Protein AF-A0A3S9P986-F1 (afdb_monomer_lite)

Radius of gyration: 18.21 Å; chains: 1; bounding box: 40×50×43 Å

Sequence (122 aa):
MKNRTISQFINYLNTLIKSDEVLNNFKIEAKDFTRNRVISFVDIIFILIGRVTKTTMVELVQFFSNNGTLKICSPQAFSKAKLKINPAVFQFLNQEILDFYYEKKETRFIKINTNYLLLMEV

Foldseek 3Di:
DPPQDPVNLVVVVLVVQPDPVLVCVWFQDPPAQPDDDPDHSSLLVCLVVPDPPDDPQVSQVVSCVVVVHPDTDDPVRSVVNNVRTHPCSVVVVVVSVCCVVVVPDPPPPPDDPDDDDDDPDD

Secondary structure (DSSP, 8-state):
-----HHHHHHHHHHHHTSHHHHHHHBSSTTTT-S--SS-HHHHHHHHHT--S--HHHHHHHHHHHTT-S-PPPHHHHHHHHTTB-THHHHHHHHHHHHHHHTT--------TT--------

pLDDT: mean 80.85, std 18.39, range [37.09, 97.25]

Structure (mmCIF, N/CA/C/O backbone):
data_AF-A0A3S9P986-F1
#
_entry.id   AF-A0A3S9P986-F1
#
loop_
_atom_site.group_PDB
_atom_site.id
_atom_site.type_symbol
_atom_site.label_atom_id
_atom_site.label_alt_id
_atom_site.label_comp_id
_atom_site.label_asym_id
_atom_site.label_entity_id
_atom_site.label_seq_id
_atom_site.pdbx_PDB_ins_code
_atom_site.Cartn_x
_atom_site.Cartn_y
_atom_site.Cartn_z
_atom_site.occupancy
_atom_site.B_iso_or_equiv
_atom_site.auth_seq_id
_atom_site.auth_comp_id
_atom_site.auth_asym_id
_atom_site.auth_atom_id
_atom_site.pdbx_PDB_model_num
ATOM 1 N N . MET A 1 1 ? 4.447 -11.215 -31.740 1.00 42.59 1 MET A N 1
ATOM 2 C CA . MET A 1 1 ? 4.753 -10.896 -30.326 1.00 42.59 1 MET A CA 1
ATOM 3 C C . MET A 1 1 ? 4.167 -9.528 -29.982 1.00 42.59 1 MET A C 1
ATOM 5 O O . MET A 1 1 ? 4.731 -8.543 -30.425 1.00 42.59 1 MET A O 1
ATOM 9 N N . LYS A 1 2 ? 3.039 -9.428 -29.257 1.00 47.22 2 LYS A N 1
ATOM 10 C CA . LYS A 1 2 ? 2.531 -8.113 -28.809 1.00 47.22 2 LYS A CA 1
ATOM 11 C C . LYS A 1 2 ? 3.561 -7.517 -27.840 1.00 47.22 2 LYS A C 1
ATOM 13 O O . LYS A 1 2 ? 3.816 -8.117 -26.798 1.00 47.22 2 LYS A O 1
ATOM 18 N N . ASN A 1 3 ? 4.201 -6.414 -28.220 1.00 55.75 3 ASN A N 1
ATOM 19 C CA . ASN A 1 3 ? 5.039 -5.630 -27.318 1.00 55.75 3 ASN A CA 1
ATOM 20 C C . ASN A 1 3 ? 4.089 -4.991 -26.306 1.00 55.75 3 ASN A C 1
ATOM 22 O O . ASN A 1 3 ? 3.388 -4.040 -26.650 1.00 55.75 3 ASN A O 1
ATOM 26 N N . ARG A 1 4 ? 3.973 -5.575 -25.108 1.00 67.00 4 ARG A N 1
ATOM 27 C CA . ARG A 1 4 ? 3.171 -4.955 -24.056 1.00 67.00 4 ARG A CA 1
ATOM 28 C C . ARG A 1 4 ? 3.891 -3.676 -23.634 1.00 67.00 4 ARG A C 1
ATOM 30 O O . ARG A 1 4 ? 5.093 -3.701 -23.383 1.00 67.00 4 ARG A O 1
ATOM 37 N N . THR A 1 5 ? 3.190 -2.549 -23.635 1.00 82.88 5 THR A N 1
ATOM 38 C CA . THR A 1 5 ? 3.797 -1.263 -23.273 1.00 82.88 5 THR A CA 1
ATOM 39 C C . THR A 1 5 ? 3.772 -1.076 -21.760 1.00 82.88 5 THR A C 1
ATOM 41 O O . THR A 1 5 ? 2.889 -1.588 -21.074 1.00 82.88 5 THR A O 1
ATOM 44 N N . ILE A 1 6 ? 4.701 -0.276 -21.233 1.00 79.81 6 ILE A N 1
ATOM 45 C CA . ILE A 1 6 ? 4.707 0.124 -19.815 1.00 79.81 6 ILE A CA 1
ATOM 46 C C . ILE A 1 6 ? 3.359 0.751 -19.422 1.00 79.81 6 ILE A C 1
ATOM 48 O O . ILE A 1 6 ? 2.846 0.501 -18.339 1.00 79.81 6 ILE A O 1
ATOM 52 N N . SER A 1 7 ? 2.729 1.503 -20.328 1.00 85.12 7 SER A N 1
ATOM 53 C CA . SER A 1 7 ? 1.398 2.075 -20.095 1.00 85.12 7 SER A CA 1
ATOM 54 C C . SER A 1 7 ? 0.317 1.005 -19.897 1.00 85.12 7 SER A C 1
ATOM 56 O O . SER A 1 7 ? -0.509 1.136 -18.997 1.00 85.12 7 SER A O 1
ATOM 58 N N . GLN A 1 8 ? 0.337 -0.080 -20.679 1.00 85.19 8 GLN A N 1
ATOM 5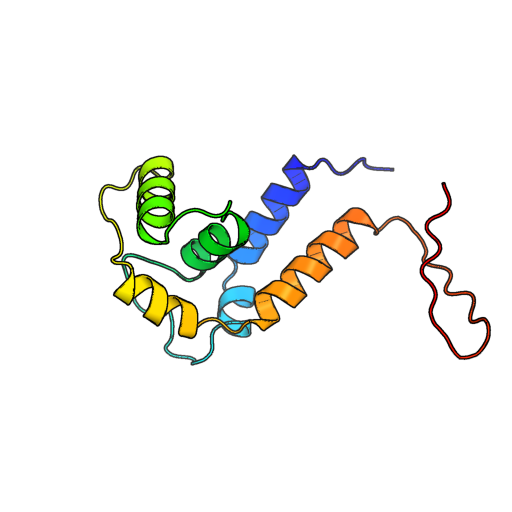9 C CA . GLN A 1 8 ? -0.593 -1.200 -20.492 1.00 85.19 8 GLN A CA 1
ATOM 60 C C . GLN A 1 8 ? -0.385 -1.879 -19.139 1.00 85.19 8 GLN A C 1
ATOM 62 O O . GLN A 1 8 ? -1.364 -2.211 -18.476 1.00 85.19 8 GLN A O 1
ATOM 67 N N . PHE A 1 9 ? 0.868 -2.026 -18.710 1.00 85.19 9 PHE A N 1
ATOM 68 C CA . PHE A 1 9 ? 1.182 -2.581 -17.399 1.00 85.19 9 PHE A CA 1
ATOM 69 C C . PHE A 1 9 ? 0.693 -1.704 -16.249 1.00 85.19 9 PHE A C 1
ATOM 71 O O . PHE A 1 9 ? 0.049 -2.186 -15.324 1.00 85.19 9 PHE A O 1
ATOM 78 N N . ILE A 1 10 ? 0.958 -0.399 -16.326 1.00 85.56 10 ILE A N 1
ATOM 79 C CA . ILE A 1 10 ? 0.506 0.563 -15.320 1.00 85.56 10 ILE A CA 1
ATOM 80 C C . ILE A 1 10 ? -1.023 0.540 -15.226 1.00 85.56 10 ILE A C 1
ATOM 82 O O . ILE A 1 10 ? -1.571 0.538 -14.127 1.00 85.56 10 ILE A O 1
ATOM 86 N N . ASN A 1 11 ? -1.723 0.473 -16.361 1.00 89.69 11 ASN A N 1
ATOM 87 C CA . ASN A 1 11 ? -3.179 0.347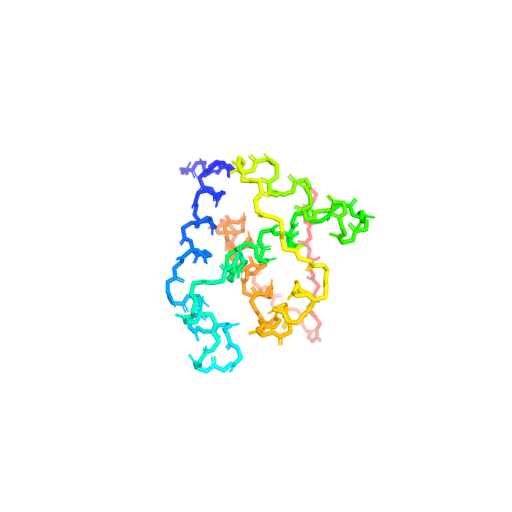 -16.375 1.00 89.69 11 ASN A CA 1
ATOM 88 C C . ASN A 1 11 ? -3.644 -0.964 -15.732 1.00 89.69 11 ASN A C 1
ATOM 90 O O . ASN A 1 11 ? -4.564 -0.934 -14.919 1.00 89.69 11 ASN A O 1
ATOM 94 N N . TYR A 1 12 ? -2.980 -2.081 -16.037 1.00 90.19 12 TYR A N 1
ATOM 95 C CA . TYR A 1 12 ? -3.255 -3.372 -15.413 1.00 90.19 12 TYR A CA 1
ATOM 96 C C . TYR A 1 12 ? -3.088 -3.318 -13.886 1.00 90.19 12 TYR A C 1
ATOM 98 O O . TYR A 1 12 ? -4.045 -3.595 -13.161 1.00 90.19 12 TYR A O 1
ATOM 106 N N . LEU A 1 13 ? -1.936 -2.862 -13.385 1.00 89.88 13 LEU A N 1
ATOM 107 C CA . LEU A 1 13 ? -1.697 -2.717 -11.945 1.00 89.88 13 LEU A CA 1
ATOM 108 C C . LEU A 1 13 ? -2.715 -1.782 -11.285 1.00 89.88 13 LEU A C 1
ATOM 110 O O . LEU A 1 13 ? -3.212 -2.074 -10.200 1.00 89.88 13 LEU A O 1
ATOM 114 N N . ASN A 1 14 ? -3.071 -0.679 -11.949 1.00 91.31 14 ASN A N 1
ATOM 115 C CA . ASN A 1 14 ? -4.093 0.240 -11.455 1.00 91.31 14 ASN A CA 1
ATOM 116 C C . ASN A 1 14 ? -5.457 -0.441 -11.309 1.00 91.31 14 ASN A C 1
ATOM 118 O O . ASN A 1 14 ? -6.147 -0.199 -10.320 1.00 91.31 14 ASN A O 1
ATOM 122 N N . THR A 1 15 ? -5.858 -1.270 -12.277 1.00 93.88 15 THR A N 1
ATOM 123 C CA . THR A 1 15 ? -7.109 -2.036 -12.191 1.00 93.88 15 THR A CA 1
ATOM 124 C C . THR A 1 15 ? -7.044 -3.119 -11.119 1.00 93.88 15 THR A C 1
ATOM 126 O O . THR A 1 15 ? -7.994 -3.271 -10.357 1.00 93.88 15 THR A O 1
ATOM 129 N N . LEU A 1 16 ? -5.902 -3.801 -11.002 1.00 94.38 16 LEU A N 1
ATOM 130 C CA . LEU A 1 16 ? -5.670 -4.868 -10.037 1.00 94.38 16 LEU A CA 1
ATOM 131 C C . LEU A 1 16 ? -5.749 -4.346 -8.596 1.00 94.38 16 LEU A C 1
ATOM 133 O O . LEU A 1 16 ? -6.529 -4.856 -7.798 1.00 94.38 16 LEU A O 1
ATOM 137 N N . ILE A 1 17 ? -5.007 -3.282 -8.272 1.00 93.81 17 ILE A N 1
ATOM 138 C CA . ILE A 1 17 ? -4.955 -2.701 -6.917 1.00 93.81 17 ILE A CA 1
ATOM 139 C C . ILE A 1 17 ? -6.323 -2.152 -6.483 1.00 93.81 17 ILE A C 1
ATOM 141 O O . ILE A 1 17 ? -6.646 -2.175 -5.297 1.00 93.81 17 ILE A O 1
ATOM 145 N N . LYS A 1 18 ? -7.130 -1.660 -7.430 1.00 94.44 18 LYS A N 1
ATOM 146 C CA . LYS A 1 18 ? -8.480 -1.135 -7.171 1.00 94.44 18 LYS A CA 1
ATOM 147 C C . LYS A 1 18 ? -9.554 -2.217 -7.050 1.00 94.44 18 LYS A C 1
ATOM 149 O O . LYS A 1 18 ? -10.693 -1.876 -6.748 1.00 94.44 18 LYS A O 1
ATOM 154 N N . SER A 1 19 ? -9.225 -3.480 -7.311 1.00 95.25 19 SER A N 1
ATOM 155 C CA . SER A 1 19 ? -10.194 -4.571 -7.235 1.00 95.25 19 SER A CA 1
ATOM 156 C C . SER A 1 19 ? -10.561 -4.912 -5.787 1.00 95.25 19 SER A C 1
ATOM 158 O O . SER A 1 19 ? -9.717 -4.901 -4.885 1.00 95.25 19 SER A O 1
ATOM 160 N N . ASP A 1 20 ? -11.825 -5.281 -5.575 1.00 93.81 20 ASP A N 1
ATOM 161 C CA . ASP A 1 20 ? -12.294 -5.772 -4.276 1.00 93.81 20 ASP A CA 1
ATOM 162 C C . ASP A 1 20 ? -11.621 -7.094 -3.888 1.00 93.81 20 ASP A C 1
ATOM 164 O O . ASP A 1 20 ? -11.465 -7.384 -2.704 1.00 93.81 20 ASP A O 1
ATOM 168 N N . GLU A 1 21 ? -11.198 -7.895 -4.867 1.00 94.88 21 GLU A N 1
ATOM 169 C CA . GLU A 1 21 ? -10.467 -9.141 -4.640 1.00 94.88 21 GLU A CA 1
ATOM 170 C C . GLU A 1 21 ? -9.144 -8.879 -3.912 1.00 94.88 21 GLU A C 1
ATOM 172 O O . GLU A 1 21 ? -8.915 -9.416 -2.826 1.00 94.88 21 GLU A O 1
ATOM 177 N N . VAL A 1 22 ? -8.306 -7.9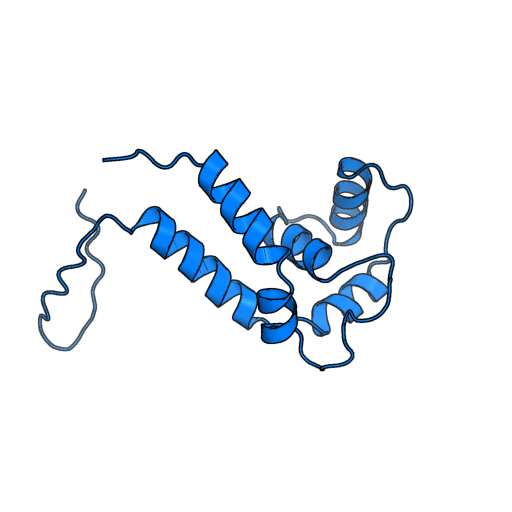85 -4.448 1.00 95.56 22 VAL A N 1
ATOM 178 C CA . VAL A 1 22 ? -7.025 -7.619 -3.823 1.00 95.56 22 VAL A CA 1
ATOM 179 C C . VAL A 1 22 ? -7.259 -6.977 -2.457 1.00 95.56 22 VAL A C 1
ATOM 181 O O . VAL A 1 22 ? -6.589 -7.329 -1.486 1.00 95.56 22 VAL A O 1
ATOM 184 N N . LEU A 1 23 ? -8.249 -6.090 -2.335 1.00 95.44 23 LEU A N 1
ATOM 185 C CA . LEU A 1 23 ? -8.606 -5.507 -1.043 1.00 95.44 23 LEU A CA 1
ATOM 186 C C . LEU A 1 23 ? -8.958 -6.583 -0.005 1.00 95.44 23 LEU A C 1
ATOM 188 O O . LEU A 1 23 ? -8.478 -6.535 1.129 1.00 95.44 23 LEU A O 1
ATOM 192 N N . ASN A 1 24 ? -9.811 -7.540 -0.368 1.00 95.81 24 ASN A N 1
ATOM 193 C CA . ASN A 1 24 ? -10.297 -8.553 0.563 1.00 95.81 24 ASN A CA 1
ATOM 194 C C . ASN A 1 24 ? -9.229 -9.587 0.923 1.00 95.81 24 ASN A C 1
ATOM 196 O O . ASN A 1 24 ? -9.217 -10.043 2.064 1.00 95.81 24 ASN A O 1
ATOM 200 N N . ASN A 1 25 ? -8.312 -9.889 0.002 1.00 96.31 25 ASN A N 1
ATOM 201 C CA . ASN A 1 25 ? -7.196 -10.805 0.236 1.00 96.31 25 ASN A CA 1
ATOM 202 C C . ASN A 1 25 ? -6.084 -10.181 1.095 1.00 96.31 25 ASN A C 1
ATOM 204 O O . ASN A 1 25 ? -5.359 -10.902 1.783 1.00 96.31 25 ASN A O 1
ATOM 208 N N . PHE A 1 26 ? -5.936 -8.849 1.070 1.00 97.25 26 PHE A N 1
ATOM 209 C CA . PHE A 1 26 ? -4.796 -8.163 1.689 1.00 97.25 26 PHE A CA 1
ATOM 210 C C . PHE A 1 26 ? -5.142 -7.117 2.756 1.00 97.25 26 PHE A C 1
ATOM 212 O O . PHE A 1 26 ? -4.251 -6.417 3.247 1.00 97.25 26 PHE A O 1
ATOM 219 N N . LYS A 1 27 ? -6.397 -7.018 3.188 1.00 96.00 27 LYS A N 1
ATOM 220 C CA . LYS A 1 27 ? -6.730 -6.412 4.487 1.00 96.00 27 LYS A CA 1
ATOM 221 C C . LYS A 1 27 ? -6.449 -7.410 5.615 1.00 96.00 27 LYS A C 1
ATOM 223 O O . LYS A 1 27 ? -6.552 -8.614 5.411 1.00 96.00 27 LYS A O 1
ATOM 228 N N . ILE A 1 28 ? -6.100 -6.920 6.803 1.00 96.50 28 ILE A N 1
ATOM 229 C CA . ILE A 1 28 ? -5.849 -7.799 7.959 1.00 96.50 28 ILE A CA 1
ATOM 230 C C . ILE A 1 28 ? -7.163 -8.288 8.569 1.00 96.50 28 ILE A C 1
ATOM 232 O O . ILE A 1 28 ? -7.359 -9.486 8.735 1.00 96.50 28 ILE A O 1
ATOM 236 N N . GLU A 1 29 ? -8.081 -7.372 8.876 1.00 95.12 29 GLU A N 1
ATOM 237 C CA . GLU A 1 29 ? -9.377 -7.714 9.461 1.00 95.12 29 GLU A CA 1
ATOM 238 C C . GLU A 1 29 ? -10.511 -7.526 8.450 1.00 95.12 29 GLU A C 1
ATOM 240 O O . GLU A 1 29 ? -10.521 -6.572 7.671 1.00 95.12 29 GLU A O 1
ATOM 245 N N . ALA A 1 30 ? -11.560 -8.351 8.538 1.00 92.88 30 ALA A N 1
ATOM 246 C CA . ALA A 1 30 ? -12.737 -8.247 7.667 1.00 92.88 30 ALA A CA 1
ATOM 247 C C . ALA A 1 30 ? -13.379 -6.843 7.671 1.00 92.88 30 ALA A C 1
ATOM 249 O O . ALA A 1 30 ? -13.857 -6.369 6.637 1.00 92.88 30 ALA A O 1
ATOM 250 N N . LYS A 1 31 ? -13.346 -6.174 8.832 1.00 93.56 31 LYS A N 1
ATOM 251 C CA . LYS A 1 31 ? -13.895 -4.829 9.067 1.00 93.56 31 LYS A CA 1
ATOM 252 C C . LYS A 1 31 ? -13.011 -3.691 8.555 1.00 93.56 31 LYS A C 1
ATOM 254 O O . LYS A 1 31 ? -13.477 -2.549 8.499 1.00 93.56 31 LYS A O 1
ATOM 259 N N . ASP A 1 32 ? -11.745 -3.948 8.239 1.00 94.06 32 ASP A N 1
ATOM 260 C CA . ASP A 1 32 ? -10.841 -2.895 7.791 1.00 94.06 32 ASP A CA 1
ATOM 261 C C . ASP A 1 32 ? -11.233 -2.382 6.402 1.00 94.06 32 ASP A C 1
ATOM 263 O O . ASP A 1 32 ? -11.752 -3.117 5.569 1.00 94.06 32 ASP A O 1
ATOM 267 N N . PHE A 1 33 ? -11.041 -1.075 6.192 1.00 92.56 33 PHE A N 1
ATOM 268 C CA . PHE A 1 33 ? -11.361 -0.354 4.949 1.00 92.56 33 PHE A CA 1
ATOM 269 C C . PHE A 1 33 ? -12.830 -0.394 4.480 1.00 92.56 33 PHE A C 1
ATOM 271 O O . PHE A 1 33 ? -13.143 0.134 3.423 1.00 92.56 33 PHE A O 1
ATOM 278 N N . THR A 1 34 ? -13.756 -0.899 5.298 1.00 89.88 34 THR A N 1
ATOM 279 C CA . THR A 1 34 ? -15.208 -0.883 5.012 1.00 89.88 34 THR A CA 1
ATOM 280 C C . THR A 1 34 ? -15.851 0.503 5.141 1.00 89.88 34 THR A C 1
ATOM 282 O O . THR A 1 34 ? -16.931 0.759 4.619 1.00 89.88 34 THR A O 1
ATOM 285 N N . ARG A 1 35 ? -15.201 1.422 5.866 1.00 83.94 35 ARG A N 1
ATOM 286 C CA . ARG A 1 35 ? -15.689 2.787 6.104 1.00 83.94 35 ARG A CA 1
ATOM 287 C C . ARG A 1 35 ? -15.041 3.771 5.141 1.00 83.94 35 ARG A C 1
ATOM 289 O O . ARG A 1 35 ? -13.825 3.742 4.973 1.00 83.94 35 ARG A O 1
ATOM 296 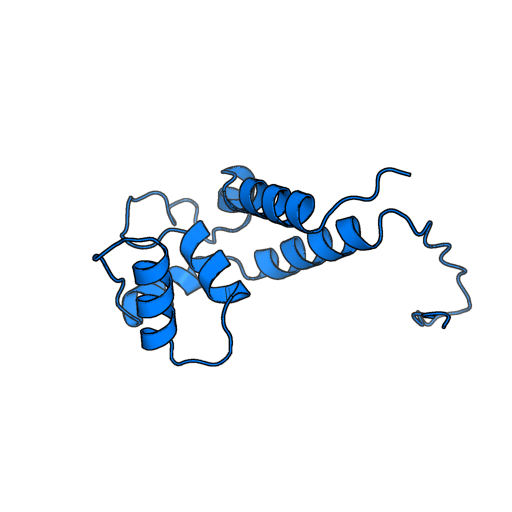N N . ASN A 1 36 ? -15.821 4.742 4.668 1.00 77.62 36 ASN A N 1
ATOM 297 C CA . ASN A 1 36 ? -15.343 5.844 3.831 1.00 77.62 36 ASN A CA 1
ATOM 298 C C . ASN A 1 36 ? -14.487 6.851 4.638 1.00 77.62 36 ASN A C 1
ATOM 300 O O . ASN A 1 36 ? -14.981 7.855 5.157 1.00 77.62 36 ASN A O 1
ATOM 304 N N . ARG A 1 37 ? -13.206 6.527 4.847 1.00 81.88 37 ARG A N 1
ATOM 305 C CA . ARG A 1 37 ? -12.197 7.392 5.482 1.00 81.88 37 ARG A CA 1
ATOM 306 C C . ARG A 1 37 ? -11.477 8.219 4.412 1.00 81.88 37 ARG A C 1
ATOM 308 O O . ARG A 1 37 ? -11.481 7.857 3.248 1.00 81.88 37 ARG A O 1
ATOM 315 N N . VAL A 1 38 ? -10.802 9.296 4.831 1.00 87.06 38 VAL A N 1
ATOM 316 C CA . VAL A 1 38 ? -9.999 10.165 3.938 1.00 87.06 38 VAL A CA 1
ATOM 317 C C . VAL A 1 38 ? -8.924 9.386 3.174 1.00 87.06 38 VAL A C 1
ATOM 319 O O . VAL A 1 38 ? -8.536 9.804 2.093 1.00 87.06 38 VAL A O 1
ATOM 322 N N . ILE A 1 39 ? -8.444 8.277 3.742 1.00 90.88 39 ILE A N 1
ATOM 323 C CA . ILE A 1 39 ? -7.447 7.421 3.116 1.00 90.88 39 ILE A CA 1
ATOM 324 C C . ILE A 1 39 ? -7.971 5.993 2.966 1.00 90.88 39 ILE A C 1
ATOM 326 O O . ILE A 1 39 ? -8.417 5.378 3.942 1.00 90.88 39 ILE A O 1
ATOM 330 N N . SER A 1 40 ? -7.920 5.490 1.738 1.00 93.25 40 SER A N 1
ATOM 331 C CA . SER A 1 40 ? -8.331 4.141 1.362 1.00 93.25 40 SER A CA 1
ATOM 332 C C . SER A 1 40 ? -7.149 3.167 1.338 1.00 93.25 40 SER A C 1
ATOM 334 O O . SER A 1 40 ? -5.986 3.558 1.446 1.00 93.25 40 SER A O 1
ATOM 336 N N . PHE A 1 41 ? -7.451 1.880 1.173 1.00 94.00 41 PHE A N 1
ATOM 337 C CA . PHE A 1 41 ? -6.447 0.850 0.904 1.00 94.00 41 PHE A CA 1
ATOM 338 C C . PHE A 1 41 ? -5.597 1.201 -0.327 1.00 94.00 41 PHE A C 1
ATOM 340 O O . PHE A 1 41 ? -4.371 1.214 -0.249 1.00 94.00 41 PHE A O 1
ATOM 347 N N . VAL A 1 42 ? -6.259 1.568 -1.429 1.00 93.19 42 VAL A N 1
ATOM 348 C CA . VAL A 1 42 ? -5.630 1.911 -2.712 1.00 93.19 42 VAL A CA 1
ATOM 349 C C . VAL A 1 42 ? -4.657 3.079 -2.557 1.00 93.19 42 VAL A C 1
ATOM 351 O O . VAL A 1 42 ? -3.523 3.001 -3.029 1.00 93.19 42 VAL A O 1
ATOM 354 N N . ASP A 1 43 ? -5.066 4.131 -1.841 1.00 92.31 43 ASP A N 1
ATOM 355 C CA . ASP A 1 43 ? -4.213 5.300 -1.598 1.00 92.31 43 ASP A CA 1
ATOM 356 C C . ASP A 1 43 ? -2.923 4.905 -0.881 1.00 92.31 43 ASP A C 1
ATOM 358 O O . ASP A 1 43 ? -1.836 5.328 -1.267 1.00 92.31 43 ASP A O 1
ATOM 362 N N . ILE A 1 44 ? -3.026 4.067 0.154 1.00 93.75 44 ILE A N 1
ATOM 363 C CA . ILE A 1 44 ? -1.861 3.647 0.937 1.00 93.75 44 ILE A CA 1
ATOM 364 C C . ILE A 1 44 ? -0.897 2.838 0.072 1.00 93.75 44 ILE A C 1
ATOM 366 O O . ILE A 1 44 ? 0.308 3.067 0.159 1.00 93.75 44 ILE A O 1
ATOM 370 N N . ILE A 1 45 ? -1.400 1.926 -0.764 1.00 94.06 45 ILE A N 1
ATOM 371 C CA . ILE A 1 45 ? -0.558 1.135 -1.668 1.00 94.06 45 ILE A CA 1
ATOM 372 C C . ILE A 1 45 ? 0.189 2.047 -2.646 1.00 94.06 45 ILE A C 1
ATOM 374 O O . ILE A 1 45 ? 1.415 1.958 -2.729 1.00 94.06 45 ILE A O 1
ATOM 378 N N . PHE A 1 46 ? -0.502 2.973 -3.319 1.00 91.50 46 PHE A N 1
ATOM 379 C CA . PHE A 1 46 ? 0.154 3.897 -4.250 1.00 91.50 46 PHE A CA 1
ATOM 380 C C . PHE A 1 46 ? 1.156 4.816 -3.565 1.00 91.50 46 PHE A C 1
ATOM 382 O O . PHE A 1 46 ? 2.254 5.007 -4.087 1.00 91.50 46 PHE A O 1
ATOM 389 N N . ILE A 1 47 ? 0.820 5.336 -2.381 1.00 90.62 47 ILE A N 1
ATOM 390 C CA . ILE A 1 47 ? 1.761 6.129 -1.592 1.00 90.62 47 ILE A CA 1
ATOM 391 C C . ILE A 1 47 ? 3.004 5.298 -1.292 1.00 90.62 47 ILE A C 1
ATOM 393 O O . ILE A 1 47 ? 4.100 5.799 -1.486 1.00 90.62 47 ILE A O 1
ATOM 397 N N . LEU A 1 48 ? 2.863 4.050 -0.827 1.00 90.88 48 LEU A N 1
ATOM 398 C CA . LEU A 1 48 ? 3.994 3.212 -0.416 1.00 90.88 48 LEU A CA 1
ATOM 399 C C . LEU A 1 48 ? 4.893 2.787 -1.578 1.00 90.88 48 LEU A C 1
ATOM 401 O O . LEU A 1 48 ? 6.110 2.815 -1.415 1.00 90.88 48 LEU A O 1
ATOM 405 N N . ILE A 1 49 ? 4.316 2.440 -2.728 1.00 88.50 49 ILE A N 1
ATOM 406 C CA . ILE A 1 49 ? 5.079 2.087 -3.936 1.00 88.50 49 ILE A CA 1
ATOM 407 C C . ILE A 1 49 ? 5.769 3.325 -4.523 1.00 88.50 49 ILE A C 1
ATOM 409 O O . ILE A 1 49 ? 6.880 3.231 -5.034 1.00 88.50 49 ILE A O 1
ATOM 413 N N . GLY A 1 50 ? 5.133 4.495 -4.423 1.00 82.38 50 GLY A N 1
ATOM 414 C CA . GLY A 1 50 ? 5.640 5.750 -4.971 1.00 82.38 50 GLY A CA 1
ATOM 415 C C . GLY A 1 50 ? 6.622 6.522 -4.084 1.00 82.38 50 GLY A C 1
ATOM 416 O O . GLY A 1 50 ? 7.032 7.606 -4.492 1.00 82.38 50 GLY A O 1
ATOM 417 N N . ARG A 1 51 ? 6.994 6.042 -2.883 1.00 76.25 51 ARG A N 1
ATOM 418 C CA . ARG A 1 51 ? 7.852 6.827 -1.966 1.00 76.25 51 ARG A CA 1
ATOM 419 C C . ARG A 1 51 ? 9.271 6.941 -2.502 1.00 76.25 51 ARG A C 1
ATOM 421 O O . ARG A 1 51 ? 9.939 5.934 -2.712 1.00 76.25 51 ARG A O 1
ATOM 428 N N . VAL A 1 52 ? 9.780 8.170 -2.575 1.00 61.03 52 VAL A N 1
ATOM 429 C CA . VAL A 1 52 ? 11.141 8.460 -3.064 1.00 61.03 52 VAL A CA 1
ATOM 430 C C . VAL A 1 52 ? 11.982 9.118 -1.963 1.00 61.03 52 VAL A C 1
ATOM 432 O O . VAL A 1 52 ? 12.709 10.066 -2.207 1.00 61.03 52 VAL A O 1
ATOM 435 N N . THR A 1 53 ? 11.909 8.602 -0.728 1.00 63.09 53 THR A N 1
ATOM 436 C CA . THR A 1 53 ? 12.711 9.002 0.464 1.00 63.09 53 THR A CA 1
ATOM 437 C C . THR A 1 53 ? 12.301 10.271 1.234 1.00 63.09 53 THR A C 1
ATOM 439 O O . THR A 1 53 ? 13.048 10.728 2.099 1.00 63.09 53 THR A O 1
ATOM 442 N N . LYS A 1 54 ? 11.097 10.828 1.034 1.00 73.88 54 LYS A N 1
ATOM 443 C CA . LYS A 1 54 ? 10.644 12.008 1.801 1.00 73.88 54 LYS A CA 1
ATOM 444 C C . LYS A 1 54 ? 9.959 11.633 3.121 1.00 73.88 54 LYS A C 1
ATOM 446 O O . LYS A 1 54 ? 9.495 10.505 3.338 1.00 73.88 54 LYS A O 1
ATOM 451 N N . THR A 1 55 ? 9.852 12.615 4.022 1.00 86.38 55 THR A N 1
ATOM 452 C CA . THR A 1 55 ? 9.089 12.457 5.269 1.00 86.38 55 THR A CA 1
ATOM 453 C C . THR A 1 55 ? 7.625 12.127 4.960 1.00 86.38 55 THR A C 1
ATOM 455 O O . THR A 1 55 ? 7.071 12.565 3.953 1.00 86.38 55 THR A O 1
ATOM 458 N N . THR A 1 56 ? 6.962 11.364 5.837 1.00 85.62 56 THR A N 1
ATOM 459 C CA . THR A 1 56 ? 5.563 10.942 5.621 1.00 85.62 56 THR A CA 1
ATOM 460 C C . THR A 1 56 ? 4.614 12.116 5.391 1.00 85.62 56 THR A C 1
ATOM 462 O O . THR A 1 56 ? 3.709 11.992 4.578 1.00 85.62 56 THR A O 1
ATOM 465 N N . MET A 1 57 ? 4.826 13.260 6.050 1.00 88.44 57 MET A N 1
ATOM 466 C CA . MET A 1 57 ? 4.005 14.451 5.806 1.00 88.44 57 MET A CA 1
ATOM 467 C C . MET A 1 57 ? 4.151 14.980 4.386 1.00 88.44 57 MET A C 1
ATOM 469 O O . MET A 1 57 ? 3.147 15.256 3.738 1.00 88.44 57 MET A O 1
ATOM 473 N N . VAL A 1 58 ? 5.386 15.103 3.902 1.00 86.25 58 VAL A N 1
ATOM 474 C CA . VAL A 1 58 ? 5.650 15.634 2.562 1.00 86.25 58 VAL A CA 1
ATOM 475 C C . VAL A 1 58 ? 5.069 14.706 1.496 1.00 86.25 58 VAL A C 1
ATOM 477 O O . VAL A 1 58 ? 4.431 15.187 0.566 1.00 86.25 58 VAL A O 1
ATOM 480 N N . GLU A 1 59 ? 5.209 13.388 1.669 1.00 87.00 59 GLU A N 1
ATOM 481 C CA . GLU A 1 59 ? 4.605 12.389 0.773 1.00 87.00 59 GLU A CA 1
ATOM 482 C C . GLU A 1 59 ? 3.073 12.493 0.745 1.00 87.00 59 GLU A C 1
ATOM 484 O O . GLU A 1 59 ? 2.476 12.505 -0.327 1.00 87.00 59 GLU A O 1
ATOM 489 N N . LEU A 1 60 ? 2.421 12.623 1.908 1.00 89.00 60 LEU A N 1
ATOM 490 C CA . LEU A 1 60 ? 0.961 12.750 1.980 1.00 89.00 60 LEU A CA 1
ATOM 491 C C . LEU A 1 60 ? 0.474 14.035 1.312 1.00 89.00 60 LEU A C 1
ATOM 493 O O . LEU A 1 60 ? -0.440 13.986 0.493 1.00 89.00 60 LEU A O 1
ATOM 497 N N . VAL A 1 61 ? 1.095 15.174 1.631 1.00 88.19 61 VAL A N 1
ATOM 498 C CA . VAL A 1 61 ? 0.756 16.464 1.015 1.00 88.19 61 VAL A CA 1
ATOM 499 C C . VAL A 1 61 ? 0.913 16.377 -0.499 1.00 88.19 61 VAL A C 1
ATOM 501 O O . VAL A 1 61 ? -0.003 16.760 -1.224 1.00 88.19 61 VAL A O 1
ATOM 504 N N . GLN A 1 62 ? 2.034 15.837 -0.982 1.00 88.69 62 GLN A N 1
ATOM 505 C CA . GLN A 1 62 ? 2.290 15.721 -2.412 1.00 88.69 62 GLN A CA 1
ATOM 506 C C . GLN A 1 62 ? 1.293 14.779 -3.100 1.00 88.69 62 GLN A C 1
ATOM 508 O O . GLN A 1 62 ? 0.733 15.146 -4.129 1.00 88.69 62 GLN A O 1
ATOM 513 N N . PHE A 1 63 ? 1.011 13.610 -2.518 1.00 88.94 63 PHE A N 1
ATOM 514 C CA . PHE A 1 63 ? 0.045 12.653 -3.061 1.00 88.94 63 PHE A CA 1
ATOM 515 C C . PHE A 1 63 ? -1.354 13.264 -3.202 1.00 88.94 63 PHE A C 1
ATOM 517 O O . PHE A 1 63 ? -1.951 13.228 -4.276 1.00 88.94 63 PHE A O 1
ATOM 524 N N . PHE A 1 64 ? -1.872 13.864 -2.129 1.00 87.94 64 PHE A N 1
ATOM 525 C CA . PHE A 1 64 ? -3.215 14.441 -2.128 1.00 87.94 64 PHE A CA 1
ATOM 526 C C . PHE A 1 64 ? -3.316 15.689 -3.019 1.00 87.94 64 PHE A C 1
ATOM 528 O O . PHE A 1 64 ? -4.319 15.849 -3.716 1.00 87.94 64 PHE A O 1
ATOM 535 N N . SER A 1 65 ? -2.264 16.513 -3.078 1.00 87.50 65 SER A N 1
ATOM 536 C CA . SER A 1 65 ? -2.218 17.677 -3.977 1.00 87.50 65 SER A CA 1
ATOM 537 C C . SER A 1 65 ? -2.225 17.255 -5.447 1.00 87.50 65 SER A C 1
ATOM 539 O O . SER A 1 65 ? -2.994 17.800 -6.234 1.00 87.50 65 SER A O 1
ATOM 541 N N . ASN A 1 66 ? -1.435 16.238 -5.810 1.00 87.50 66 ASN A N 1
ATOM 542 C CA . ASN A 1 66 ? -1.395 15.701 -7.174 1.00 87.50 66 ASN A CA 1
ATOM 543 C C . ASN A 1 66 ? -2.733 15.074 -7.597 1.00 87.50 66 ASN A C 1
ATOM 545 O O . ASN A 1 66 ? -3.081 15.108 -8.773 1.00 87.50 66 ASN A O 1
ATOM 549 N N . ASN A 1 67 ? -3.494 14.539 -6.639 1.00 84.94 67 ASN A N 1
ATOM 550 C CA . ASN A 1 67 ? -4.826 13.972 -6.860 1.00 84.94 67 ASN A CA 1
ATOM 551 C C . ASN A 1 67 ? -5.964 15.004 -6.707 1.00 84.94 67 ASN A C 1
ATOM 553 O O . ASN A 1 67 ? -7.135 14.627 -6.696 1.00 84.94 67 ASN A O 1
ATOM 557 N N . GLY A 1 68 ? -5.643 16.298 -6.576 1.00 85.44 68 GLY A N 1
ATOM 558 C CA . GLY A 1 68 ? -6.621 17.390 -6.578 1.00 85.44 68 GLY A CA 1
ATOM 559 C C . GLY A 1 68 ? -7.495 17.496 -5.325 1.00 85.44 68 GLY A C 1
ATOM 560 O O . GLY A 1 68 ? -8.556 18.117 -5.378 1.00 85.44 68 GLY A O 1
ATOM 561 N N . THR A 1 69 ? -7.092 16.908 -4.193 1.00 82.19 69 THR A N 1
ATOM 562 C CA . THR A 1 69 ? -7.864 16.973 -2.941 1.00 82.19 69 THR A CA 1
ATOM 563 C C . THR A 1 69 ? -7.184 17.830 -1.881 1.00 82.19 69 THR A C 1
ATOM 565 O O . THR A 1 69 ? -6.007 17.677 -1.567 1.00 82.19 69 THR A O 1
ATOM 568 N N . LEU A 1 70 ? -7.977 18.709 -1.265 1.00 78.06 70 LEU A N 1
ATOM 569 C CA . LEU A 1 70 ? -7.562 19.540 -0.131 1.00 78.06 70 LEU A CA 1
ATOM 570 C C . LEU A 1 70 ? -7.642 18.790 1.209 1.00 78.06 70 LEU A C 1
ATOM 572 O O . LEU A 1 70 ? -7.156 19.275 2.230 1.00 78.06 70 LEU A O 1
ATOM 576 N N . LYS A 1 71 ? -8.274 17.608 1.236 1.00 82.94 71 LYS A N 1
ATOM 577 C CA . LYS A 1 71 ? -8.389 16.782 2.443 1.00 82.94 71 LYS A CA 1
ATOM 578 C C . LYS A 1 71 ? -7.153 15.903 2.574 1.00 82.94 71 LYS A C 1
ATOM 580 O O . LYS A 1 71 ? -7.026 14.902 1.877 1.00 82.94 71 LYS A O 1
ATOM 585 N N . ILE A 1 72 ? -6.279 16.267 3.506 1.00 85.56 72 ILE A N 1
ATOM 586 C CA . ILE A 1 72 ? -5.022 15.565 3.770 1.00 85.56 72 ILE A CA 1
ATOM 587 C C . ILE A 1 72 ? -5.174 14.712 5.033 1.00 85.56 72 ILE A C 1
ATOM 589 O O . ILE A 1 72 ? -5.637 15.177 6.076 1.00 85.56 72 ILE A O 1
ATOM 593 N N . CYS A 1 73 ? -4.781 13.443 4.950 1.00 89.06 73 CYS A N 1
ATOM 594 C CA . CYS A 1 73 ? -4.701 12.562 6.113 1.00 89.06 73 CYS A CA 1
ATOM 595 C C . CYS A 1 73 ? -3.526 12.963 7.023 1.00 89.06 73 CYS A C 1
ATOM 597 O O . CYS A 1 73 ? -2.441 13.268 6.535 1.00 89.06 73 CYS A O 1
ATOM 599 N N . SER A 1 74 ? -3.690 12.890 8.348 1.00 91.50 74 SER A N 1
ATOM 600 C CA . SER A 1 74 ? -2.558 13.078 9.267 1.00 91.50 74 SER A CA 1
ATOM 601 C C . SER A 1 74 ? -1.579 11.887 9.224 1.00 91.50 74 SER A C 1
ATOM 603 O O . SER A 1 74 ? -1.999 10.759 8.936 1.00 91.50 74 SER A O 1
ATOM 605 N N . PRO A 1 75 ? -0.290 12.065 9.576 1.00 90.75 75 PRO A N 1
ATOM 606 C CA . PRO A 1 75 ? 0.700 10.981 9.610 1.00 90.75 75 PRO A CA 1
ATOM 607 C C . PRO A 1 75 ? 0.345 9.863 10.574 1.00 90.75 75 PRO A C 1
ATOM 609 O O . PRO A 1 75 ? 0.658 8.700 10.321 1.00 90.75 75 PRO A O 1
ATOM 612 N N . GLN A 1 76 ? -0.292 10.208 11.694 1.00 93.06 76 GLN A N 1
ATOM 613 C CA . GLN A 1 76 ? -0.702 9.246 12.708 1.00 93.06 76 GLN A CA 1
ATOM 614 C C . GLN A 1 76 ? -1.856 8.393 12.179 1.00 93.06 76 GLN A C 1
ATOM 616 O O . GLN A 1 76 ? -1.843 7.174 12.345 1.00 93.06 76 GLN A O 1
ATOM 621 N N . ALA A 1 77 ? -2.830 9.013 11.504 1.00 91.12 77 ALA A N 1
ATOM 622 C CA . ALA A 1 77 ? -3.920 8.291 10.860 1.00 91.12 77 ALA A CA 1
ATOM 623 C C . ALA A 1 77 ? -3.406 7.411 9.709 1.00 91.12 77 ALA A C 1
ATOM 625 O O . ALA A 1 77 ? -3.789 6.245 9.640 1.00 91.12 77 ALA A O 1
ATOM 626 N N . PHE A 1 78 ? -2.471 7.914 8.894 1.00 93.75 78 PHE A N 1
ATOM 627 C CA . PHE A 1 78 ? -1.794 7.129 7.858 1.00 93.75 78 PHE A CA 1
ATOM 628 C C . PHE A 1 78 ? -1.068 5.921 8.452 1.00 93.75 78 PHE A C 1
ATOM 630 O O . PHE A 1 78 ? -1.270 4.795 8.011 1.00 93.75 78 PHE A O 1
ATOM 637 N N . SER A 1 79 ? -0.260 6.134 9.493 1.00 93.56 79 SER A N 1
ATOM 638 C CA . SER A 1 79 ? 0.502 5.064 10.147 1.00 93.56 79 SER A CA 1
ATOM 639 C C . SER A 1 79 ? -0.417 3.980 10.707 1.00 93.56 79 SER A C 1
ATOM 641 O O . SER A 1 79 ? -0.165 2.799 10.489 1.00 93.56 79 SER A O 1
ATOM 643 N N . LYS A 1 80 ? -1.524 4.367 11.354 1.00 94.25 80 LYS A N 1
ATOM 644 C CA . LYS A 1 80 ? -2.540 3.421 11.842 1.00 94.25 80 LYS A CA 1
ATOM 645 C C . LYS A 1 80 ? -3.255 2.688 10.708 1.00 94.25 80 LYS A C 1
ATOM 647 O O . LYS A 1 80 ? -3.567 1.514 10.860 1.00 94.25 80 LYS A O 1
ATOM 652 N N . ALA A 1 81 ? -3.540 3.366 9.598 1.00 94.12 81 ALA A N 1
ATOM 653 C CA . ALA A 1 81 ? -4.206 2.757 8.452 1.00 94.12 81 ALA A CA 1
ATOM 654 C C . ALA A 1 81 ? -3.289 1.764 7.723 1.00 94.12 81 ALA A C 1
ATOM 656 O O . ALA A 1 81 ? -3.721 0.668 7.392 1.00 94.12 81 ALA A O 1
ATOM 657 N N . LYS A 1 82 ? -2.005 2.102 7.560 1.00 93.62 82 LYS A N 1
ATOM 658 C CA . LYS A 1 82 ? -0.987 1.222 6.974 1.00 93.62 82 LYS A CA 1
ATOM 659 C C . LYS A 1 82 ? -0.862 -0.107 7.719 1.00 93.62 82 LYS A C 1
ATOM 661 O O . LYS A 1 82 ? -0.710 -1.140 7.086 1.00 93.62 82 LYS A O 1
ATOM 666 N N . LEU A 1 83 ? -0.961 -0.086 9.049 1.00 95.50 83 LEU A N 1
ATOM 667 C CA . LEU A 1 83 ? -0.906 -1.296 9.876 1.00 95.50 83 LEU A CA 1
ATOM 668 C C . LEU A 1 83 ? -2.076 -2.265 9.646 1.00 95.50 83 LEU A C 1
ATOM 670 O O . LEU A 1 83 ? -2.042 -3.347 10.204 1.00 95.50 83 LEU A O 1
ATOM 674 N N . LYS A 1 84 ? -3.093 -1.892 8.861 1.00 96.38 84 LYS A N 1
ATOM 675 C CA . LYS A 1 84 ? -4.239 -2.745 8.498 1.00 96.38 84 LYS A CA 1
ATOM 676 C C . LYS A 1 84 ? -4.059 -3.453 7.155 1.00 96.38 84 LYS A C 1
ATOM 678 O O . LYS A 1 84 ? -4.967 -4.148 6.703 1.00 96.38 84 LYS A O 1
ATOM 683 N N . ILE A 1 85 ? -2.923 -3.234 6.496 1.00 96.19 85 ILE A N 1
ATOM 684 C CA . ILE A 1 85 ? -2.570 -3.861 5.224 1.00 96.19 85 ILE A CA 1
ATOM 685 C C . ILE A 1 85 ? -1.669 -5.051 5.511 1.00 96.19 85 ILE A C 1
ATOM 687 O O . ILE A 1 85 ? -0.657 -4.916 6.199 1.00 96.19 85 ILE A O 1
ATOM 691 N N . ASN A 1 86 ? -2.019 -6.201 4.946 1.00 96.75 86 ASN A N 1
ATOM 692 C CA . ASN A 1 86 ? -1.167 -7.374 4.939 1.00 96.75 86 ASN A CA 1
ATOM 693 C C . ASN A 1 86 ? 0.064 -7.104 4.047 1.00 96.75 86 ASN A C 1
ATOM 695 O O . ASN A 1 86 ? -0.101 -6.902 2.841 1.00 96.75 86 ASN A O 1
ATOM 699 N N . PRO A 1 87 ? 1.299 -7.131 4.589 1.00 94.88 87 PRO A N 1
ATOM 700 C CA . PRO A 1 87 ? 2.513 -6.876 3.813 1.00 94.88 87 PRO A CA 1
ATOM 701 C C . PRO A 1 87 ? 2.723 -7.827 2.624 1.00 94.88 87 PRO A C 1
ATOM 703 O O . PRO A 1 87 ? 3.436 -7.467 1.688 1.00 94.88 87 PRO A O 1
ATOM 706 N N . ALA A 1 88 ? 2.089 -9.007 2.621 1.00 95.94 88 ALA A N 1
ATOM 707 C CA . ALA A 1 88 ? 2.135 -9.952 1.505 1.00 95.94 88 ALA A CA 1
ATOM 708 C C . ALA A 1 88 ? 1.628 -9.351 0.180 1.00 95.94 88 ALA A C 1
ATOM 710 O O . ALA A 1 88 ? 2.033 -9.811 -0.885 1.00 95.94 88 ALA A O 1
ATOM 711 N N . VAL A 1 89 ? 0.831 -8.273 0.222 1.00 95.56 89 VAL A N 1
ATOM 712 C CA . VAL A 1 89 ? 0.406 -7.548 -0.987 1.00 95.56 89 VAL A CA 1
ATOM 713 C C . VAL A 1 89 ? 1.594 -7.067 -1.817 1.00 95.56 89 VAL A C 1
ATOM 715 O O . VAL A 1 89 ? 1.536 -7.089 -3.037 1.00 95.56 89 VAL A O 1
ATOM 718 N N . PHE A 1 90 ? 2.703 -6.678 -1.183 1.00 93.62 90 PHE A N 1
ATOM 719 C CA . PHE A 1 90 ? 3.880 -6.198 -1.908 1.00 93.62 90 PHE A CA 1
ATOM 720 C C . PHE A 1 90 ? 4.658 -7.342 -2.559 1.00 93.62 90 PHE A C 1
ATOM 722 O O . PHE A 1 90 ? 5.239 -7.146 -3.620 1.00 93.62 90 PHE A O 1
ATOM 729 N N . GLN A 1 91 ? 4.635 -8.536 -1.961 1.00 94.06 91 GLN A N 1
ATOM 730 C CA . GLN A 1 91 ? 5.194 -9.738 -2.585 1.00 94.06 91 GLN A CA 1
ATOM 731 C C . GLN A 1 91 ? 4.362 -10.138 -3.804 1.00 94.06 91 GLN A C 1
ATOM 733 O O . GLN A 1 91 ? 4.921 -10.369 -4.870 1.00 94.06 91 GLN A O 1
ATOM 738 N N . PHE A 1 92 ? 3.035 -10.133 -3.657 1.00 94.81 92 PHE A N 1
ATOM 739 C CA . PHE A 1 92 ? 2.095 -10.378 -4.746 1.00 94.81 92 PHE A CA 1
ATOM 740 C C . PHE A 1 92 ? 2.287 -9.387 -5.902 1.00 94.81 92 PHE A C 1
ATOM 742 O O . PHE A 1 92 ? 2.539 -9.801 -7.025 1.00 94.81 92 PHE A O 1
ATOM 749 N N . LEU A 1 93 ? 2.279 -8.078 -5.627 1.00 92.75 93 LEU A N 1
ATOM 750 C CA . LEU A 1 93 ? 2.485 -7.058 -6.661 1.00 92.75 93 LEU A CA 1
ATOM 751 C C . LEU A 1 93 ? 3.859 -7.173 -7.329 1.00 92.75 93 LEU A C 1
ATOM 753 O O . LEU A 1 93 ? 3.976 -6.939 -8.528 1.00 92.75 93 LEU A O 1
ATOM 757 N N . ASN A 1 94 ? 4.900 -7.542 -6.579 1.00 90.94 94 ASN A N 1
ATOM 758 C CA . ASN A 1 94 ? 6.210 -7.795 -7.164 1.00 90.94 94 ASN A CA 1
ATOM 759 C C . ASN A 1 94 ? 6.186 -9.008 -8.103 1.00 90.94 94 ASN A C 1
ATOM 761 O O . ASN A 1 94 ? 6.787 -8.949 -9.170 1.00 90.94 94 ASN A O 1
ATOM 765 N N . GLN A 1 95 ? 5.469 -10.075 -7.744 1.00 90.81 95 GLN A N 1
ATOM 766 C CA . GLN A 1 95 ? 5.295 -11.231 -8.619 1.00 90.81 95 GLN A CA 1
ATOM 767 C C . GLN A 1 95 ? 4.561 -10.850 -9.911 1.00 90.81 95 GLN A C 1
ATOM 769 O O . GLN A 1 95 ? 5.045 -11.184 -10.982 1.00 90.81 95 GLN A O 1
ATOM 774 N N . GLU A 1 96 ? 3.499 -10.045 -9.837 1.00 90.44 96 GLU A N 1
ATOM 775 C CA . GLU A 1 96 ? 2.784 -9.534 -11.020 1.00 90.44 96 GLU A CA 1
ATOM 776 C C . GLU A 1 96 ? 3.683 -8.700 -11.950 1.00 90.44 96 GLU A C 1
ATOM 778 O O . GLU A 1 96 ? 3.581 -8.779 -13.176 1.00 90.44 96 GLU A O 1
ATOM 783 N N . ILE A 1 97 ? 4.605 -7.909 -11.382 1.00 87.25 97 ILE A N 1
ATOM 784 C CA . ILE A 1 97 ? 5.622 -7.175 -12.153 1.00 87.25 97 ILE A CA 1
ATOM 785 C C . ILE A 1 97 ? 6.572 -8.141 -12.859 1.00 87.25 97 ILE A C 1
ATOM 787 O O . ILE A 1 97 ? 6.855 -7.965 -14.047 1.00 87.25 97 ILE A O 1
ATOM 791 N N . LEU A 1 98 ? 7.076 -9.141 -12.134 1.00 86.38 98 LEU A N 1
ATOM 792 C CA . LEU A 1 98 ? 7.980 -10.142 -12.688 1.00 86.38 98 LEU A CA 1
ATOM 793 C C . LEU A 1 98 ? 7.290 -10.941 -13.789 1.00 86.38 98 LEU A C 1
ATOM 795 O O . LEU A 1 98 ? 7.858 -11.073 -14.867 1.00 86.38 98 LEU A O 1
ATOM 799 N N . ASP A 1 99 ? 6.068 -11.406 -13.563 1.00 86.25 99 ASP A N 1
ATOM 800 C CA . ASP A 1 99 ? 5.318 -12.197 -14.531 1.00 86.25 99 ASP A CA 1
ATOM 801 C C . ASP A 1 99 ? 5.037 -11.377 -15.784 1.00 86.25 99 ASP A C 1
ATOM 803 O O . ASP A 1 99 ? 5.352 -11.826 -16.880 1.00 86.25 99 ASP A O 1
ATOM 807 N N . PHE A 1 100 ? 4.590 -10.126 -15.653 1.00 83.06 100 PHE A N 1
ATOM 808 C CA . PHE A 1 100 ? 4.393 -9.259 -16.813 1.00 83.06 100 PHE A CA 1
ATOM 809 C C . PHE A 1 100 ? 5.686 -9.022 -17.613 1.00 83.06 100 PHE A C 1
ATOM 811 O O . PHE A 1 100 ? 5.663 -8.995 -18.848 1.00 83.06 100 PHE A O 1
ATOM 818 N N . TYR A 1 101 ? 6.813 -8.820 -16.924 1.00 79.12 101 TYR A N 1
ATOM 819 C CA . TYR A 1 101 ? 8.098 -8.541 -17.564 1.00 79.12 101 TYR A CA 1
ATOM 820 C C . TYR A 1 101 ? 8.730 -9.798 -18.183 1.00 79.12 101 TYR A C 1
ATOM 822 O O . TYR A 1 101 ? 9.310 -9.737 -19.270 1.00 79.12 101 TYR A O 1
ATOM 830 N N . TYR A 1 102 ? 8.598 -10.944 -17.513 1.00 79.62 102 TYR A N 1
ATOM 831 C CA . TYR A 1 102 ? 9.247 -12.208 -17.858 1.00 79.62 102 TYR A CA 1
ATOM 832 C C . TYR A 1 102 ? 8.328 -13.233 -18.535 1.00 79.62 102 TYR A C 1
ATOM 834 O O . TYR A 1 102 ? 8.841 -14.280 -18.926 1.00 79.62 102 TYR A O 1
ATOM 842 N N . GLU A 1 103 ? 7.047 -12.935 -18.805 1.00 69.06 103 GLU A N 1
ATOM 843 C CA . GLU A 1 103 ? 6.051 -13.783 -19.516 1.00 69.06 103 GLU A CA 1
ATOM 844 C C . GLU A 1 103 ? 6.459 -14.217 -20.947 1.00 69.06 103 GLU A C 1
ATOM 846 O O . GLU A 1 103 ? 5.660 -14.739 -21.726 1.00 69.06 103 GLU A O 1
ATOM 851 N N . LYS A 1 104 ? 7.720 -14.005 -21.329 1.00 51.41 104 LYS A N 1
ATOM 852 C CA . LYS A 1 104 ? 8.342 -14.479 -22.563 1.00 51.41 104 LYS A CA 1
ATOM 853 C C . LYS A 1 104 ? 9.696 -15.153 -22.425 1.00 51.41 104 LYS A C 1
ATOM 855 O O . LYS A 1 104 ? 10.349 -15.393 -23.440 1.00 51.41 104 LYS A O 1
ATOM 860 N N . LYS A 1 105 ? 10.126 -15.495 -21.220 1.00 49.91 105 LYS A N 1
ATOM 861 C CA . LYS A 1 105 ? 11.126 -16.542 -21.079 1.00 49.91 105 LYS A CA 1
ATOM 862 C C . LYS A 1 105 ? 10.366 -17.765 -20.606 1.00 49.91 105 LYS A C 1
ATOM 864 O O . LYS A 1 105 ? 9.947 -17.813 -19.459 1.00 49.91 105 LYS A O 1
ATOM 869 N N . GLU A 1 106 ? 10.192 -18.751 -21.488 1.00 47.84 106 GLU A N 1
ATOM 870 C CA . GLU A 1 106 ? 10.208 -20.134 -21.018 1.00 47.84 106 GLU A CA 1
ATOM 871 C C . GLU A 1 106 ? 11.469 -20.248 -20.162 1.00 47.84 106 GLU A C 1
ATOM 873 O O . GLU A 1 106 ? 12.586 -20.358 -20.672 1.00 47.84 106 GLU A O 1
ATOM 878 N N . THR A 1 107 ? 11.323 -20.108 -18.851 1.00 45.91 107 THR A N 1
ATOM 879 C CA . THR A 1 107 ? 12.384 -20.393 -17.910 1.00 45.91 107 THR A CA 1
ATOM 880 C C . THR A 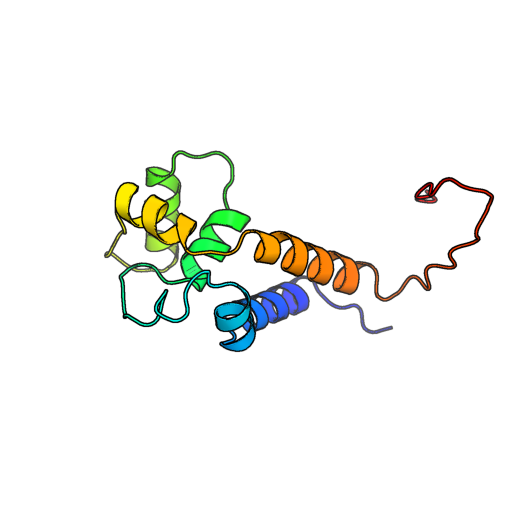1 107 ? 12.547 -21.901 -17.951 1.00 45.91 107 THR A C 1
ATOM 882 O O . THR A 1 107 ? 11.938 -22.652 -17.195 1.00 45.91 107 THR A O 1
ATOM 885 N N . ARG A 1 108 ? 13.372 -22.373 -18.894 1.00 39.28 108 ARG A N 1
ATOM 886 C CA . ARG A 1 108 ? 14.013 -23.678 -18.787 1.00 39.28 108 ARG A CA 1
ATOM 887 C C . ARG A 1 108 ? 14.842 -23.635 -17.514 1.00 39.28 108 ARG A C 1
ATOM 889 O O . ARG A 1 108 ? 15.999 -23.226 -17.522 1.00 39.28 108 ARG A O 1
ATOM 896 N N . PHE A 1 109 ? 14.245 -24.053 -16.408 1.00 45.25 109 PHE A N 1
ATOM 897 C CA . PHE A 1 109 ? 15.004 -24.479 -15.250 1.00 45.25 109 PHE A CA 1
ATOM 898 C C . PHE A 1 109 ? 15.774 -25.732 -15.671 1.00 45.25 109 PHE A C 1
ATOM 900 O O . PHE A 1 109 ? 15.255 -26.844 -15.613 1.00 45.25 109 PHE A O 1
ATOM 907 N N . ILE A 1 110 ? 17.012 -25.570 -16.138 1.00 46.28 110 ILE A N 1
ATOM 908 C CA . ILE A 1 110 ? 17.935 -26.699 -16.184 1.00 46.28 110 ILE A CA 1
ATOM 909 C C . ILE A 1 110 ? 18.385 -26.902 -14.741 1.00 46.28 110 ILE A C 1
ATOM 911 O O . ILE A 1 110 ? 19.152 -26.116 -14.190 1.00 46.28 110 ILE A O 1
ATOM 915 N N . LYS A 1 111 ? 17.846 -27.940 -14.099 1.00 38.72 111 LYS A N 1
ATOM 916 C CA . LYS A 1 111 ? 18.291 -28.385 -12.781 1.00 38.72 111 LYS A CA 1
ATOM 917 C C . LYS A 1 111 ? 19.743 -28.845 -12.903 1.00 38.72 111 LYS A C 1
ATOM 919 O O . LYS A 1 111 ? 19.997 -29.938 -13.401 1.00 38.72 111 LYS A O 1
ATOM 924 N N . ILE A 1 112 ? 20.683 -28.040 -12.422 1.00 46.59 112 ILE A N 1
ATOM 925 C CA . ILE A 1 112 ? 22.060 -28.481 -12.193 1.00 46.59 112 ILE A CA 1
ATOM 926 C C . ILE A 1 112 ? 22.270 -28.464 -10.678 1.00 46.59 112 ILE A C 1
ATOM 928 O O . ILE A 1 112 ? 22.273 -27.408 -10.064 1.00 46.59 112 ILE A O 1
ATOM 932 N N . ASN A 1 113 ? 22.306 -29.664 -10.093 1.00 41.84 113 ASN A N 1
ATOM 933 C CA . ASN A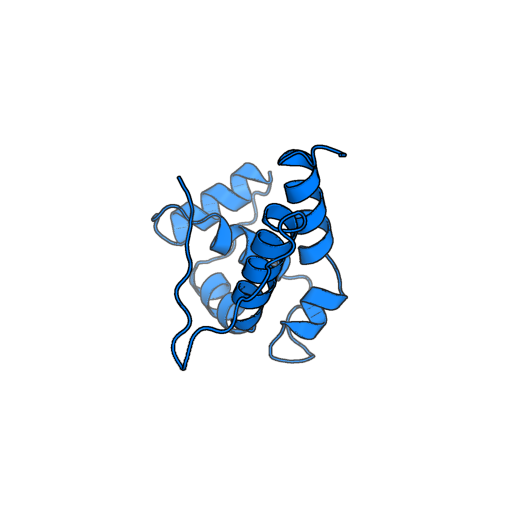 1 113 ? 22.598 -30.011 -8.695 1.00 41.84 113 ASN A CA 1
ATOM 934 C C . ASN A 1 113 ? 22.538 -28.890 -7.628 1.00 41.84 113 ASN A C 1
ATOM 936 O O . ASN A 1 113 ? 23.448 -28.083 -7.472 1.00 41.84 113 ASN A O 1
ATOM 940 N N . THR A 1 114 ? 21.481 -28.968 -6.813 1.00 43.50 114 THR A N 1
ATOM 941 C CA . THR A 1 114 ? 21.343 -28.468 -5.426 1.00 43.50 114 THR A CA 1
ATOM 942 C C . THR A 1 114 ? 21.547 -26.972 -5.150 1.00 43.50 114 THR A C 1
ATOM 944 O O . THR A 1 114 ? 21.430 -26.585 -3.996 1.00 43.50 114 THR A O 1
ATOM 947 N N . ASN A 1 115 ? 21.756 -26.108 -6.147 1.00 42.88 115 ASN A N 1
ATOM 948 C CA . ASN A 1 115 ? 21.753 -24.652 -5.955 1.00 42.88 115 ASN A CA 1
ATOM 949 C C . ASN A 1 115 ? 21.127 -23.928 -7.158 1.00 42.88 115 ASN A C 1
ATOM 951 O O . ASN A 1 115 ? 21.498 -24.174 -8.302 1.00 42.88 115 ASN A O 1
ATOM 955 N N . TYR A 1 116 ? 20.181 -23.018 -6.901 1.00 45.78 116 TYR A N 1
ATOM 956 C CA . TYR A 1 116 ? 19.590 -22.160 -7.932 1.00 45.78 116 TYR A CA 1
ATOM 957 C C . TYR A 1 116 ? 20.497 -20.942 -8.162 1.00 45.78 116 TYR A C 1
ATOM 959 O O . TYR A 1 116 ? 20.653 -20.113 -7.269 1.00 45.78 116 TYR A O 1
ATOM 967 N N . LEU A 1 117 ? 21.083 -20.817 -9.355 1.00 45.28 117 LEU A N 1
ATOM 968 C CA . LEU A 1 117 ? 21.784 -19.614 -9.812 1.00 45.28 117 LEU A CA 1
ATOM 969 C C . LEU A 1 117 ? 20.986 -18.988 -10.960 1.00 45.28 117 LEU A C 1
ATOM 971 O O . LEU A 1 117 ? 20.715 -19.640 -11.967 1.00 45.28 117 LEU A O 1
ATOM 975 N N . LEU A 1 118 ? 20.597 -17.722 -10.797 1.00 40.78 118 LEU A N 1
ATOM 976 C CA . LEU A 1 118 ? 20.028 -16.905 -11.869 1.00 40.78 118 LEU A CA 1
ATOM 977 C C . LEU A 1 118 ? 21.150 -16.540 -12.848 1.00 40.78 118 LEU A C 1
ATOM 979 O O . LEU A 1 118 ? 21.998 -15.707 -12.534 1.00 40.78 118 LEU A O 1
ATOM 983 N N . LEU A 1 119 ? 21.148 -17.147 -14.034 1.00 42.44 119 LEU A N 1
ATOM 984 C CA . LEU A 1 119 ? 21.943 -16.671 -15.163 1.00 42.44 119 LEU A CA 1
ATOM 985 C C . LEU A 1 119 ? 21.141 -15.588 -15.894 1.00 42.44 119 LEU A C 1
ATOM 987 O O . LEU A 1 119 ? 20.169 -15.879 -16.591 1.00 42.44 119 LEU A O 1
ATOM 991 N N . MET A 1 120 ? 21.540 -14.327 -15.725 1.00 37.09 120 MET A N 1
ATOM 992 C CA . MET A 1 120 ? 21.267 -13.310 -16.738 1.00 37.09 120 MET A CA 1
ATOM 993 C C . MET A 1 120 ? 22.385 -13.412 -17.774 1.00 37.09 120 MET A C 1
ATOM 995 O O . MET A 1 120 ? 23.508 -12.999 -17.503 1.00 37.09 120 MET A O 1
ATOM 999 N N . GLU A 1 121 ? 22.104 -14.025 -18.924 1.00 39.09 121 GLU A N 1
ATOM 1000 C CA . GLU A 1 121 ? 22.975 -13.863 -20.089 1.00 39.09 121 GLU A CA 1
ATOM 1001 C C . GLU A 1 121 ? 22.875 -12.422 -20.608 1.00 39.09 121 GLU A C 1
ATOM 1003 O O . GLU A 1 121 ? 21.796 -11.819 -20.582 1.00 39.09 121 GLU A O 1
ATOM 1008 N N . VAL A 1 122 ? 24.055 -11.924 -20.986 1.00 40.12 122 VAL A N 1
ATOM 1009 C CA . VAL A 1 122 ? 24.439 -10.564 -21.401 1.00 40.12 122 VAL A CA 1
ATOM 1010 C C . VAL A 1 122 ? 23.592 -10.027 -22.549 1.00 40.12 122 VAL A C 1
ATOM 1012 O O . VAL A 1 122 ? 23.333 -10.796 -23.502 1.00 40.12 122 VAL A O 1
#

Organism: NCBI:txid2494373